Protein AF-A0A485AUR7-F1 (afdb_monomer)

Sequence (120 aa):
MGIKHVALTGEGWDVERTWAFWAGYKGPKGSRQVEWPELDDEQKAELDNRLTYIDWVRDTINAPAEELGPEQLAQRAVDLLCGVACDHVSYRITKGDDLREQNYMGLHTWAVARIARRFC

Organism: Kluyvera cryocrescens (NCBI:txid580)

Nearest PDB structures (foldseek):
  6oad-assembly1_F  TM=9.864E-01  e=6.894E-13  Escherichia coli str. K-12 substr. MG1655
  6cxd-assembly1_A  TM=9.701E-01  e=2.103E-12  Yersinia pestis CO92
  2hb6-assembly1_A  TM=5.900E-01  e=4.907E-01  Caenorhabditis elegans

Mean predicted aligned error: 7.67 Å

Solvent-accessible surface area (backbone atoms only — not comparable to full-atom values): 7493 Å² total; per-residue (Å²): 133,92,79,45,69,50,71,50,77,80,85,91,68,47,50,66,59,52,48,54,48,47,68,70,68,57,63,100,71,75,82,71,48,73,45,76,56,92,62,57,73,69,43,43,53,53,43,52,49,46,61,50,55,56,45,48,51,51,53,59,71,71,46,53,66,92,79,49,41,60,67,52,50,55,48,54,54,48,52,56,51,40,74,77,41,40,97,79,59,74,76,54,88,44,48,66,67,59,23,49,78,71,67,36,56,74,46,47,76,76,51,56,54,74,72,65,78,85,80,126

Secondary structure (DSSP, 8-state):
----EEE--SS---HHHHHHHHHHH--SSS--EEEPP---HHHHHHHHHHHHHHHHHHHHHTS-TTT--HHHHHHHHHHHHHHHHGGG-----B-THHHHHTT-HHHHTT--B-------

pLDDT: mean 84.16, std 14.82, range [34.31, 96.19]

InterPro domains:
  IPR047620 Peptidase M17, peptidase B-like, N-terminal domain [PF12404] (1-40)

Radius of gyration: 19.24 Å; Cα contacts (8 Å, |Δi|>4): 97; chains: 1; bounding box: 38×17×55 Å

Structure (mmCIF, N/CA/C/O backbone):
data_AF-A0A485AUR7-F1
#
_entry.id   AF-A0A485AUR7-F1
#
loop_
_atom_site.group_PDB
_atom_site.id
_atom_site.type_symbol
_atom_site.label_atom_id
_atom_site.label_alt_id
_atom_site.label_comp_id
_atom_site.label_asym_id
_atom_site.label_entity_id
_atom_site.label_seq_id
_atom_site.pdbx_PDB_ins_code
_atom_site.Cartn_x
_atom_site.Cartn_y
_atom_site.Cartn_z
_atom_site.occupancy
_atom_site.B_iso_or_equiv
_atom_site.auth_seq_id
_atom_site.auth_comp_id
_atom_site.auth_asym_id
_atom_site.auth_atom_id
_atom_site.pdbx_PDB_model_num
ATOM 1 N N . MET A 1 1 ? 10.238 1.865 23.197 1.00 60.88 1 MET A N 1
ATOM 2 C CA . MET A 1 1 ? 9.714 0.574 23.695 1.00 60.88 1 MET A CA 1
ATOM 3 C C . MET A 1 1 ? 9.506 -0.355 22.502 1.00 60.88 1 MET A C 1
ATOM 5 O O . MET A 1 1 ? 9.025 0.118 21.484 1.00 60.88 1 MET A O 1
ATOM 9 N N . GLY A 1 2 ? 9.931 -1.619 22.575 1.00 78.88 2 GLY A N 1
ATOM 10 C CA . GLY A 1 2 ? 9.935 -2.575 21.451 1.00 78.88 2 GLY A CA 1
ATOM 11 C C . GLY A 1 2 ? 8.636 -3.371 21.284 1.00 78.88 2 GLY A C 1
ATOM 12 O O . GLY A 1 2 ? 8.693 -4.583 21.100 1.00 78.88 2 GLY A O 1
ATOM 13 N N . ILE A 1 3 ? 7.480 -2.715 21.408 1.00 84.31 3 ILE A N 1
ATOM 14 C CA . ILE A 1 3 ? 6.164 -3.369 21.340 1.00 84.31 3 ILE A CA 1
ATOM 15 C C . ILE A 1 3 ? 5.874 -3.749 19.885 1.00 84.31 3 ILE A C 1
ATOM 17 O O . ILE A 1 3 ? 5.888 -2.876 19.017 1.00 84.31 3 ILE A O 1
ATOM 21 N N . LYS A 1 4 ? 5.619 -5.035 19.618 1.00 88.12 4 LYS A N 1
ATOM 22 C CA . LYS A 1 4 ? 5.385 -5.583 18.264 1.00 88.12 4 LYS A CA 1
ATOM 23 C C . LYS A 1 4 ? 3.927 -5.950 17.970 1.00 88.12 4 LYS A C 1
ATOM 25 O O . LYS A 1 4 ? 3.603 -6.185 16.813 1.00 88.12 4 LYS A O 1
ATOM 30 N N . HIS A 1 5 ? 3.087 -6.014 18.998 1.00 92.38 5 HIS A N 1
ATOM 31 C CA . HIS A 1 5 ? 1.673 -6.365 18.895 1.00 92.38 5 HIS A CA 1
ATOM 32 C C . HIS A 1 5 ? 0.867 -5.403 19.752 1.00 92.38 5 HIS A C 1
ATOM 34 O O . HIS A 1 5 ? 1.216 -5.189 20.916 1.00 92.38 5 HIS A O 1
ATOM 40 N N . VAL A 1 6 ? -0.184 -4.825 19.182 1.00 93.69 6 VAL A N 1
ATOM 41 C CA . VAL A 1 6 ? -1.097 -3.907 19.868 1.00 93.69 6 VAL A CA 1
ATOM 42 C C . VAL A 1 6 ? -2.531 -4.166 19.421 1.00 93.69 6 VAL A C 1
ATOM 44 O O . VAL A 1 6 ? -2.761 -4.559 18.283 1.00 93.69 6 VAL A O 1
ATOM 47 N N . ALA A 1 7 ? -3.488 -3.916 20.308 1.00 95.56 7 ALA A N 1
ATOM 48 C CA . ALA A 1 7 ? -4.907 -3.927 19.982 1.00 95.56 7 ALA A CA 1
ATOM 49 C C . ALA A 1 7 ? -5.486 -2.538 20.242 1.00 95.56 7 ALA A C 1
ATOM 51 O O . ALA A 1 7 ? -5.288 -1.975 21.323 1.00 95.56 7 ALA A O 1
ATOM 52 N N . LEU A 1 8 ? -6.161 -1.974 19.244 1.00 94.19 8 LEU A N 1
ATOM 53 C CA . LEU A 1 8 ? -6.846 -0.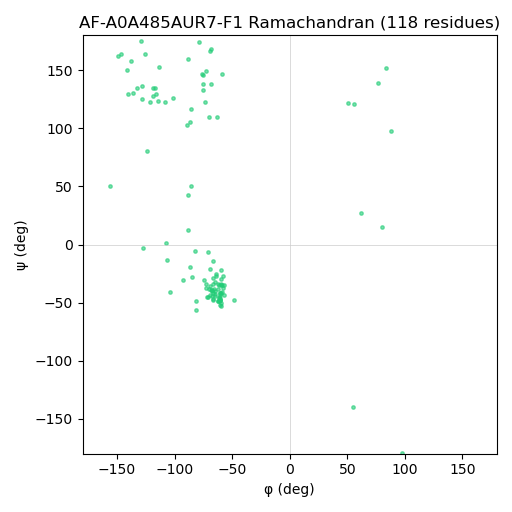694 19.359 1.00 94.19 8 LEU A CA 1
ATOM 54 C C . LEU A 1 8 ? -8.270 -0.969 19.836 1.00 94.19 8 LEU A C 1
ATOM 56 O O . LEU A 1 8 ? -9.110 -1.443 19.080 1.00 94.19 8 LEU A O 1
ATOM 60 N N . THR A 1 9 ? -8.523 -0.725 21.118 1.00 92.69 9 THR A N 1
ATOM 61 C CA . THR A 1 9 ? -9.813 -1.005 21.762 1.00 92.69 9 THR A CA 1
ATOM 62 C C . THR A 1 9 ? -10.366 0.247 22.441 1.00 92.69 9 THR A C 1
ATOM 64 O O . THR A 1 9 ? -9.648 1.231 22.646 1.00 92.69 9 THR A O 1
ATOM 67 N N . GLY A 1 10 ? -11.657 0.220 22.777 1.00 91.00 10 GLY A N 1
ATOM 68 C CA . GLY A 1 10 ? -12.376 1.349 23.371 1.00 91.00 10 GLY A CA 1
ATOM 69 C C . GLY A 1 10 ? -13.175 2.163 22.353 1.00 91.00 10 GLY A C 1
ATOM 70 O O . GLY A 1 10 ? -13.223 1.837 21.171 1.00 91.00 10 GLY A O 1
ATOM 71 N N . GLU A 1 11 ? -13.834 3.214 22.832 1.00 90.62 11 GLU A N 1
ATOM 72 C CA . GLU A 1 11 ? -1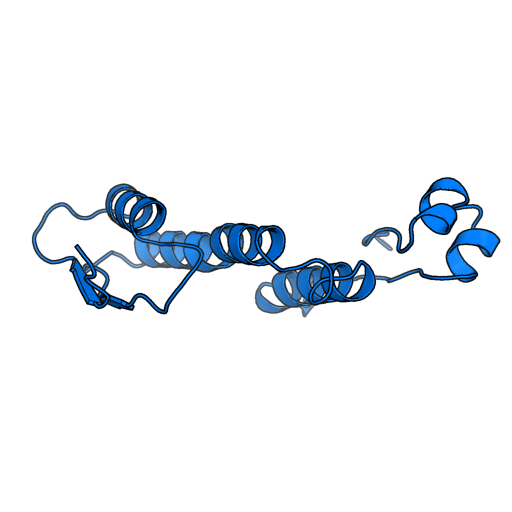4.705 4.063 22.016 1.00 90.62 11 GLU A CA 1
ATOM 73 C C . GLU A 1 11 ? -13.947 5.218 21.346 1.00 90.62 11 GLU A C 1
ATOM 75 O O . GLU A 1 11 ? -12.879 5.645 21.791 1.00 90.62 11 GLU A O 1
ATOM 80 N N . GLY A 1 12 ? -14.545 5.773 20.289 1.00 91.50 12 GLY A N 1
ATOM 81 C CA . GLY A 1 12 ? -14.035 6.964 19.609 1.00 91.50 12 GLY A CA 1
ATOM 82 C C . GLY A 1 12 ? -12.896 6.692 18.629 1.00 91.50 12 GLY A C 1
ATOM 83 O O . GLY A 1 12 ? -12.214 7.635 18.230 1.00 91.50 12 GLY A O 1
ATOM 84 N N . TRP A 1 13 ? -12.668 5.439 18.242 1.00 95.69 13 TRP A N 1
ATOM 85 C CA . TRP A 1 13 ? -11.847 5.139 17.077 1.00 95.69 13 TRP A CA 1
ATOM 86 C C . TRP A 1 13 ? -12.634 5.422 15.802 1.00 95.69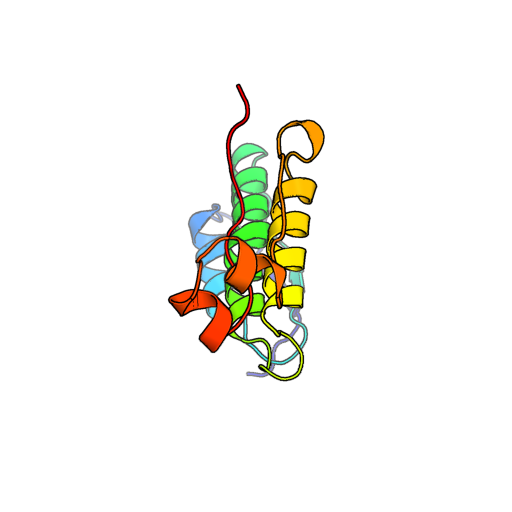 13 TRP A C 1
ATOM 88 O O . TRP A 1 13 ? -13.786 5.028 15.662 1.00 95.69 13 TRP A O 1
ATOM 98 N N . ASP A 1 14 ? -11.984 6.115 14.882 1.00 95.00 14 ASP A N 1
ATOM 99 C C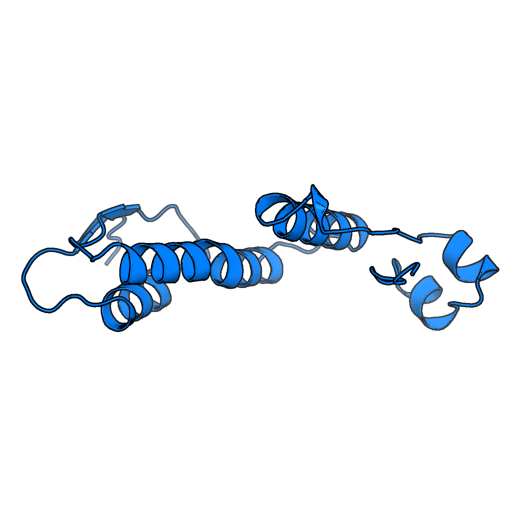A . ASP A 1 14 ? -12.436 6.331 13.517 1.00 95.00 14 ASP A CA 1
ATOM 100 C C . ASP A 1 14 ? -11.283 5.958 12.572 1.00 95.00 14 ASP A C 1
ATOM 102 O O . ASP A 1 14 ? -10.168 5.625 13.010 1.00 95.00 14 ASP A O 1
ATOM 106 N N . VAL A 1 15 ? -11.536 5.994 11.264 1.00 96.06 15 VAL A N 1
ATOM 107 C CA . VAL A 1 15 ? -10.510 5.678 10.260 1.00 96.06 15 VAL A CA 1
ATOM 108 C C . VAL A 1 15 ? -9.288 6.598 10.361 1.00 96.06 15 VAL A C 1
ATOM 110 O O . VAL A 1 15 ? -8.159 6.138 10.190 1.00 96.06 15 VAL A O 1
ATOM 113 N N . GLU A 1 16 ? -9.471 7.872 10.718 1.00 95.25 16 GLU A N 1
ATOM 114 C CA . GLU A 1 16 ? -8.377 8.844 10.797 1.00 95.25 16 GLU A CA 1
ATOM 115 C C . GLU A 1 16 ? -7.446 8.572 11.978 1.00 95.25 16 GLU A C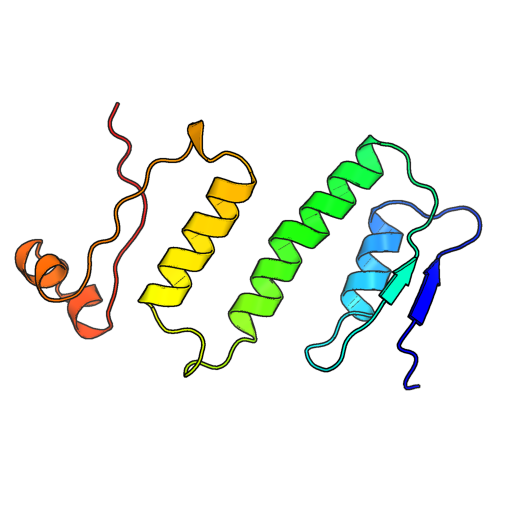 1
ATOM 117 O O . GLU A 1 16 ? -6.225 8.563 11.820 1.00 95.25 16 GLU A O 1
ATOM 122 N N . ARG A 1 17 ? -7.998 8.291 13.159 1.00 95.75 17 ARG A N 1
ATOM 123 C CA . ARG A 1 17 ? -7.228 7.952 14.364 1.00 95.75 17 ARG A CA 1
ATOM 124 C C . ARG A 1 17 ? -6.523 6.617 14.202 1.00 95.75 17 ARG A C 1
ATOM 126 O O . ARG A 1 17 ? -5.351 6.498 14.563 1.00 95.75 17 ARG A O 1
ATOM 133 N N . THR A 1 18 ? -7.215 5.638 13.624 1.00 96.19 18 THR A N 1
ATOM 134 C CA . THR A 1 18 ? -6.651 4.317 13.324 1.00 96.19 18 THR A CA 1
ATOM 135 C C . THR A 1 18 ? -5.472 4.443 12.360 1.00 96.19 18 THR A C 1
ATOM 137 O O . THR A 1 18 ? -4.380 3.934 12.627 1.00 96.19 18 THR A O 1
ATOM 140 N N . TRP A 1 19 ? -5.653 5.201 11.276 1.00 95.31 19 TRP A N 1
ATOM 141 C CA . TRP A 1 19 ? -4.605 5.456 10.297 1.00 95.31 19 TRP A CA 1
ATOM 142 C C . TRP A 1 19 ? -3.434 6.252 10.881 1.00 95.31 19 TRP A C 1
ATOM 144 O O . TRP A 1 19 ? -2.278 5.897 10.654 1.00 95.31 19 TRP A O 1
ATOM 154 N N . ALA A 1 20 ? -3.703 7.303 11.658 1.00 94.88 20 ALA A N 1
ATOM 155 C CA . ALA A 1 20 ? -2.667 8.106 12.301 1.00 94.88 20 ALA A CA 1
ATOM 156 C C . ALA A 1 20 ? -1.812 7.260 13.255 1.00 94.88 20 ALA A C 1
ATOM 158 O O . ALA A 1 20 ? -0.582 7.376 13.249 1.00 94.88 20 ALA A O 1
ATOM 159 N N . PHE A 1 21 ? -2.447 6.365 14.023 1.00 95.12 21 PHE A N 1
ATOM 160 C CA . PHE A 1 21 ? -1.736 5.404 14.857 1.00 95.12 21 PHE A CA 1
ATOM 161 C C . PHE A 1 21 ? -0.839 4.503 14.006 1.00 95.12 21 PHE A C 1
ATOM 163 O O . PHE A 1 21 ? 0.362 4.431 14.263 1.00 95.12 21 PHE A O 1
ATOM 170 N N . TRP A 1 22 ? -1.381 3.863 12.964 1.00 94.50 22 TRP A N 1
ATOM 171 C CA . TRP A 1 22 ? -0.601 2.981 12.093 1.00 94.50 22 TRP A CA 1
ATOM 172 C C . TRP A 1 22 ? 0.552 3.706 11.395 1.00 94.50 22 TRP A C 1
ATOM 174 O O . TRP A 1 22 ? 1.664 3.190 11.351 1.00 94.50 22 TRP A O 1
ATOM 184 N N . ALA A 1 23 ? 0.340 4.927 10.909 1.00 90.75 23 ALA A N 1
ATOM 185 C CA . ALA A 1 23 ? 1.368 5.709 10.232 1.00 90.75 23 ALA A CA 1
ATOM 186 C C . ALA A 1 23 ? 2.576 6.020 11.135 1.00 90.75 23 ALA A C 1
ATOM 188 O O . ALA A 1 23 ? 3.703 6.041 10.643 1.00 90.75 23 ALA A O 1
ATOM 189 N N . GLY A 1 24 ? 2.358 6.237 12.437 1.00 91.06 24 GLY A N 1
ATOM 190 C CA . GLY A 1 24 ? 3.435 6.400 13.422 1.00 91.06 24 GLY A CA 1
ATOM 191 C C . GLY A 1 24 ? 3.965 5.074 13.979 1.00 91.06 24 GLY A C 1
ATOM 192 O O . GLY A 1 24 ? 5.131 4.980 14.369 1.00 91.06 24 GLY A O 1
ATOM 193 N N . TYR A 1 25 ? 3.118 4.044 14.014 1.00 91.06 25 TYR A N 1
ATOM 194 C CA . TYR A 1 25 ? 3.448 2.727 14.539 1.00 91.06 25 TYR A CA 1
ATOM 195 C C . TYR A 1 25 ? 4.090 1.805 13.508 1.00 91.06 25 TYR A C 1
ATOM 197 O O . TYR A 1 25 ? 4.756 0.872 13.928 1.00 91.06 25 TYR A O 1
ATOM 205 N N . LYS A 1 26 ? 3.979 2.023 12.195 1.00 86.19 26 LYS A N 1
ATOM 206 C CA . LYS A 1 26 ? 4.727 1.274 11.173 1.00 86.19 26 LYS A CA 1
ATOM 207 C C . LYS A 1 26 ? 6.174 1.762 11.145 1.00 86.19 26 LYS A C 1
ATOM 209 O O . LYS A 1 26 ? 6.480 2.921 11.404 1.00 86.19 26 LYS A O 1
ATOM 214 N N . GLY A 1 27 ? 7.109 0.865 10.868 1.00 83.19 27 GLY A N 1
ATOM 215 C CA . GLY A 1 27 ? 8.504 1.242 10.683 1.00 83.19 27 GLY A CA 1
ATOM 216 C C . GLY A 1 27 ? 9.188 0.304 9.705 1.00 83.19 27 GLY A C 1
ATOM 217 O O . GLY A 1 27 ? 8.699 -0.799 9.487 1.00 83.19 27 GLY A O 1
ATOM 218 N N . PRO A 1 28 ? 10.334 0.713 9.146 1.00 77.75 28 PRO A N 1
ATOM 219 C CA . PRO A 1 28 ? 10.979 0.003 8.041 1.00 77.75 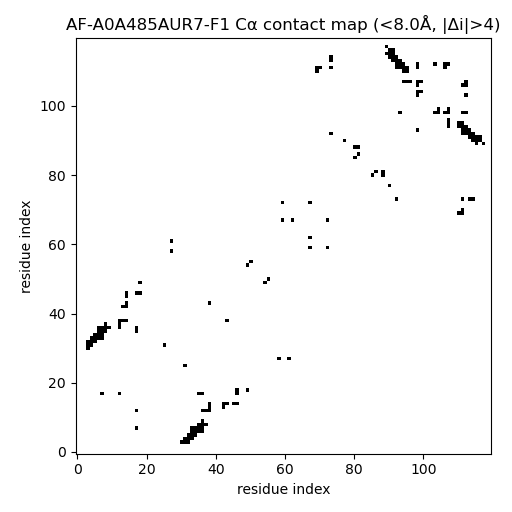28 PRO A CA 1
ATOM 220 C C . PRO A 1 28 ? 11.607 -1.338 8.452 1.00 77.75 28 PRO A C 1
ATOM 222 O O . PRO A 1 28 ? 12.120 -2.063 7.610 1.00 77.75 28 PRO A O 1
ATOM 225 N N . LYS A 1 29 ? 11.633 -1.661 9.753 1.00 76.56 29 LYS A N 1
ATOM 226 C CA . LYS A 1 29 ? 12.251 -2.877 10.290 1.00 76.56 29 LYS A CA 1
ATOM 227 C C . LYS A 1 29 ? 11.320 -3.578 11.274 1.00 76.56 29 LYS A C 1
ATOM 229 O O . LYS A 1 29 ? 10.805 -2.950 12.208 1.00 76.56 29 LYS A O 1
ATOM 234 N N . GLY A 1 30 ? 11.236 -4.897 11.111 1.00 78.19 30 GLY A N 1
ATOM 235 C CA . GLY A 1 30 ? 10.480 -5.811 11.964 1.00 78.19 30 GLY A CA 1
ATOM 236 C C . GLY A 1 30 ? 8.997 -5.892 11.603 1.00 78.19 30 GLY A C 1
ATOM 237 O O . GLY A 1 30 ? 8.415 -4.932 11.111 1.00 78.19 30 GLY A O 1
ATOM 238 N N . SER A 1 31 ? 8.386 -7.043 11.882 1.00 80.75 31 SER A N 1
ATOM 239 C CA . SER A 1 31 ? 6.939 -7.214 11.785 1.00 80.75 31 SER A CA 1
ATOM 240 C C . SER A 1 31 ? 6.242 -6.544 12.969 1.00 80.75 31 SER A C 1
ATOM 242 O O . SER A 1 31 ? 6.704 -6.623 14.114 1.00 80.75 31 SER A O 1
ATOM 244 N N . ARG A 1 32 ? 5.137 -5.860 12.672 1.00 87.50 32 ARG A N 1
ATOM 245 C CA . ARG A 1 32 ? 4.250 -5.224 13.647 1.00 87.50 32 ARG A CA 1
ATOM 246 C C . ARG A 1 32 ? 2.833 -5.690 13.356 1.00 87.50 32 ARG A C 1
ATOM 248 O O . ARG A 1 32 ? 2.455 -5.767 12.191 1.00 87.50 32 ARG A O 1
ATOM 255 N N . GLN A 1 33 ? 2.095 -6.033 14.399 1.00 90.00 33 GLN A N 1
ATOM 256 C CA . GLN A 1 33 ? 0.721 -6.512 14.313 1.00 90.00 33 GLN A CA 1
ATOM 257 C C . GLN A 1 33 ? -0.191 -5.549 15.064 1.00 90.00 33 GLN A C 1
ATOM 259 O O . GLN A 1 33 ? 0.143 -5.100 16.164 1.00 90.00 33 GLN A O 1
ATOM 264 N N . VAL A 1 34 ? -1.316 -5.214 14.437 1.00 93.50 34 VAL A N 1
ATOM 265 C CA . VAL A 1 34 ? -2.354 -4.359 15.007 1.00 93.50 34 VAL A CA 1
ATOM 266 C C . VAL A 1 34 ? -3.684 -5.082 14.876 1.00 93.50 34 VAL A C 1
ATOM 268 O O . VAL A 1 34 ? -4.059 -5.481 13.777 1.00 93.50 34 VAL A O 1
ATOM 271 N N . GLU A 1 35 ? -4.388 -5.247 15.988 1.00 95.38 35 GLU A N 1
ATOM 272 C CA . GLU A 1 35 ? -5.809 -5.587 15.978 1.00 95.38 35 GLU A CA 1
ATOM 273 C C . GLU A 1 35 ? -6.600 -4.281 15.863 1.00 95.38 35 GLU A C 1
ATOM 275 O O . GLU A 1 35 ? -6.479 -3.393 16.716 1.00 95.38 35 GLU A O 1
ATOM 280 N N . TRP A 1 36 ? -7.340 -4.141 14.762 1.00 95.00 36 TRP A N 1
ATOM 281 C CA . TRP A 1 36 ? -8.093 -2.931 14.440 1.00 95.00 36 TRP A CA 1
ATOM 282 C C . TRP A 1 36 ? -9.327 -2.778 15.337 1.00 95.00 36 TRP A C 1
ATOM 284 O O . TRP A 1 36 ? -9.907 -3.787 15.749 1.00 95.00 36 TRP A O 1
ATOM 294 N N . PRO A 1 37 ? -9.749 -1.534 15.623 1.00 95.19 37 PRO A N 1
ATOM 295 C CA . PRO A 1 37 ? -10.974 -1.301 16.368 1.00 95.19 37 PRO A CA 1
ATOM 296 C C . PRO A 1 37 ? -12.191 -1.691 15.523 1.00 95.19 37 PRO A C 1
ATOM 298 O O . PRO A 1 37 ? -12.105 -1.878 14.306 1.00 95.19 37 PRO A O 1
ATOM 301 N N . GLU A 1 38 ? -13.349 -1.794 16.165 1.00 93.81 38 GLU A N 1
ATOM 302 C CA . GLU A 1 38 ? -14.602 -1.995 15.447 1.00 93.81 38 GLU A CA 1
ATOM 303 C C . GLU A 1 38 ? -14.963 -0.716 14.679 1.00 93.81 38 GLU A C 1
ATOM 305 O O . GLU A 1 38 ? -15.271 0.318 15.265 1.00 93.81 38 GLU A O 1
ATOM 310 N N . LEU A 1 39 ? -14.862 -0.795 13.354 1.00 93.56 39 LEU A N 1
ATOM 311 C CA . LEU A 1 39 ? -15.189 0.270 12.407 1.00 93.56 39 LEU A CA 1
ATOM 312 C C . LEU A 1 39 ? -16.410 -0.144 11.574 1.00 93.56 39 LEU A C 1
ATOM 314 O O . LEU A 1 39 ? -16.643 -1.343 11.369 1.00 93.56 39 LEU A O 1
ATOM 318 N N . ASP A 1 40 ? -17.179 0.823 11.080 1.00 94.88 40 ASP A N 1
ATOM 319 C CA . ASP A 1 40 ? -18.223 0.539 10.090 1.00 94.88 40 ASP A CA 1
ATOM 320 C C . ASP A 1 40 ? -17.618 0.111 8.737 1.00 94.88 40 ASP A C 1
ATOM 322 O O . ASP A 1 40 ? -16.405 0.192 8.521 1.00 94.88 40 ASP A O 1
ATOM 326 N N . ASP A 1 41 ? -18.450 -0.396 7.828 1.00 94.75 41 ASP A N 1
ATOM 327 C CA . ASP A 1 41 ? -17.974 -0.969 6.564 1.00 94.75 41 ASP A CA 1
ATOM 328 C C . ASP A 1 41 ? -17.302 0.068 5.648 1.00 94.75 41 ASP A C 1
ATOM 330 O O . ASP A 1 41 ? -16.348 -0.264 4.943 1.00 94.75 41 ASP A O 1
ATOM 334 N N . GLU A 1 42 ? -17.747 1.328 5.677 1.00 95.56 42 GLU A N 1
ATOM 335 C CA . GLU A 1 42 ? -17.168 2.406 4.867 1.00 95.56 42 GLU A CA 1
ATOM 336 C C . GLU A 1 42 ? -15.782 2.794 5.397 1.00 95.56 42 GLU A C 1
ATOM 338 O O . GLU A 1 42 ? -14.812 2.885 4.641 1.00 95.56 42 GLU A O 1
ATOM 343 N N . GLN A 1 43 ? -15.657 2.936 6.716 1.00 95.31 43 GLN A N 1
ATOM 344 C CA . GLN A 1 43 ? -14.397 3.213 7.395 1.00 95.31 43 GLN A CA 1
ATOM 345 C C . GLN A 1 43 ? -13.399 2.061 7.268 1.00 95.31 43 GLN A C 1
ATOM 347 O O . GLN A 1 43 ? -12.205 2.313 7.093 1.00 95.31 43 GLN A O 1
ATOM 352 N N . LYS A 1 44 ? -13.865 0.807 7.334 1.00 95.00 44 LYS A N 1
ATOM 353 C CA . LYS A 1 44 ? -13.029 -0.377 7.080 1.00 95.00 44 LYS A CA 1
ATOM 354 C C . LYS A 1 44 ? -12.500 -0.379 5.654 1.00 95.00 44 LYS A C 1
ATOM 356 O O . LYS A 1 44 ? -11.296 -0.516 5.469 1.00 95.00 44 LYS A O 1
ATOM 361 N N . ALA A 1 45 ? -13.368 -0.162 4.666 1.00 94.75 45 ALA A N 1
ATOM 362 C CA . ALA A 1 45 ? -12.958 -0.119 3.267 1.00 94.75 45 ALA A CA 1
ATOM 363 C C . ALA A 1 45 ? -11.927 0.993 3.008 1.00 94.75 45 ALA A C 1
ATOM 365 O O . ALA A 1 45 ? -10.929 0.774 2.322 1.00 94.75 45 ALA A O 1
ATOM 366 N N . GLU A 1 46 ? -12.123 2.177 3.593 1.00 95.44 46 GLU A N 1
ATOM 367 C CA . GLU A 1 46 ? -11.155 3.272 3.501 1.00 95.44 46 GLU A CA 1
ATOM 368 C C . GLU A 1 46 ? -9.824 2.929 4.192 1.00 95.44 46 GLU A C 1
ATOM 370 O O . GLU A 1 46 ? -8.753 3.189 3.636 1.00 95.44 46 GLU A O 1
ATOM 375 N N . LEU A 1 47 ? -9.860 2.306 5.375 1.00 95.50 47 LEU A N 1
ATOM 376 C CA . LEU A 1 47 ? -8.651 1.852 6.061 1.00 95.50 47 LEU A CA 1
ATOM 377 C C . LEU A 1 47 ? -7.883 0.826 5.216 1.00 95.50 47 LEU A C 1
ATOM 379 O O . LEU A 1 47 ? -6.678 0.984 5.023 1.00 95.50 47 LEU A O 1
ATOM 383 N N . ASP A 1 48 ? -8.571 -0.176 4.674 1.00 94.12 48 ASP A N 1
ATOM 384 C CA . ASP A 1 48 ? -7.977 -1.225 3.841 1.00 94.12 48 ASP A CA 1
ATOM 385 C C . ASP A 1 48 ? -7.365 -0.650 2.557 1.00 94.12 48 ASP A C 1
ATOM 387 O O . ASP A 1 48 ? -6.259 -1.033 2.161 1.00 94.12 48 ASP A O 1
ATOM 391 N N . ASN A 1 49 ? -8.015 0.345 1.946 1.00 93.88 49 ASN A N 1
ATOM 392 C CA . ASN A 1 49 ? -7.455 1.082 0.814 1.00 93.88 49 ASN A CA 1
ATOM 393 C C . ASN A 1 49 ? -6.151 1.796 1.201 1.00 93.88 49 ASN A C 1
ATOM 395 O O . ASN A 1 49 ? -5.140 1.665 0.505 1.00 93.88 49 ASN A O 1
ATOM 399 N N . ARG A 1 50 ? -6.120 2.516 2.330 1.00 94.75 50 ARG A N 1
ATOM 400 C CA . ARG A 1 50 ? -4.901 3.195 2.812 1.00 94.75 50 ARG A CA 1
ATOM 401 C C . ARG A 1 50 ? -3.775 2.202 3.104 1.00 94.75 50 ARG A C 1
ATOM 403 O O . ARG A 1 50 ? -2.639 2.434 2.683 1.00 94.75 50 ARG A O 1
ATOM 410 N N . LEU A 1 51 ? -4.095 1.095 3.775 1.00 92.62 51 LEU A N 1
ATOM 411 C CA . LEU A 1 51 ? -3.174 -0.011 4.054 1.00 92.62 51 LEU A CA 1
ATOM 412 C C . LEU A 1 51 ? -2.697 -0.721 2.785 1.00 92.62 51 LEU A C 1
ATOM 414 O O . LEU A 1 51 ? -1.620 -1.301 2.784 1.00 92.62 51 LEU A O 1
ATOM 418 N N . THR A 1 52 ? -3.454 -0.674 1.696 1.00 91.69 52 THR A N 1
ATOM 419 C CA . THR A 1 52 ? -3.024 -1.251 0.421 1.00 91.69 52 THR A CA 1
ATOM 420 C C . THR A 1 52 ? -2.089 -0.291 -0.309 1.00 91.69 52 THR A C 1
ATOM 422 O O . THR A 1 52 ? -0.946 -0.630 -0.610 1.00 91.69 52 THR A O 1
ATOM 425 N N . TYR A 1 53 ? -2.533 0.939 -0.571 1.00 92.62 53 TYR A N 1
ATOM 426 C CA . TYR A 1 53 ? -1.810 1.847 -1.464 1.00 92.62 53 TYR A CA 1
ATOM 427 C C . TYR A 1 53 ? -0.654 2.572 -0.783 1.00 92.62 53 TYR A C 1
ATOM 429 O O . TYR A 1 53 ? 0.456 2.622 -1.314 1.00 92.62 53 TYR A O 1
ATOM 437 N N . ILE A 1 54 ? -0.893 3.166 0.386 1.00 91.38 54 ILE A N 1
ATOM 438 C CA . ILE A 1 54 ? 0.104 4.036 1.022 1.00 91.38 54 ILE A CA 1
ATOM 439 C C . ILE A 1 54 ? 1.250 3.196 1.579 1.00 91.38 54 ILE A C 1
ATOM 441 O O . ILE A 1 54 ? 2.419 3.579 1.499 1.00 91.38 54 ILE A O 1
ATOM 445 N N . ASP A 1 55 ? 0.925 2.028 2.109 1.00 89.94 55 ASP A N 1
ATOM 446 C CA . ASP A 1 55 ? 1.925 1.086 2.579 1.00 89.94 55 ASP A CA 1
ATOM 447 C C . ASP A 1 55 ? 2.706 0.459 1.426 1.00 89.94 55 ASP A C 1
ATOM 449 O O . ASP A 1 55 ? 3.927 0.387 1.541 1.00 89.94 55 ASP A O 1
ATOM 453 N N . TRP A 1 56 ? 2.072 0.144 0.288 1.00 93.31 56 TRP A N 1
ATOM 454 C CA . TRP A 1 56 ? 2.802 -0.240 -0.924 1.00 93.31 56 TRP A CA 1
ATOM 455 C C . TRP A 1 56 ? 3.794 0.846 -1.357 1.00 93.31 56 TRP A C 1
ATOM 457 O O . TRP A 1 56 ? 4.943 0.530 -1.665 1.00 93.31 56 TRP A O 1
ATOM 467 N N . VAL A 1 57 ? 3.404 2.128 -1.328 1.00 92.62 57 VAL A N 1
ATOM 468 C CA . VAL A 1 57 ? 4.309 3.245 -1.661 1.00 92.62 57 VAL A CA 1
ATOM 469 C C . VAL A 1 57 ? 5.497 3.286 -0.700 1.00 92.62 57 VAL A C 1
ATOM 471 O O . VAL A 1 57 ? 6.644 3.364 -1.140 1.00 92.62 57 VAL A O 1
ATOM 474 N N . ARG A 1 58 ? 5.243 3.206 0.611 1.00 90.81 58 ARG A N 1
ATOM 475 C CA . ARG A 1 58 ? 6.300 3.212 1.634 1.00 90.81 58 ARG A CA 1
ATOM 476 C C . ARG A 1 58 ? 7.254 2.036 1.469 1.00 90.81 58 ARG A C 1
ATOM 478 O O . ARG A 1 58 ? 8.464 2.229 1.538 1.00 90.81 58 ARG A O 1
ATOM 485 N N . ASP A 1 59 ? 6.722 0.841 1.257 1.00 90.12 59 ASP A N 1
ATOM 486 C CA . ASP A 1 59 ? 7.518 -0.383 1.178 1.00 90.12 59 ASP A CA 1
ATOM 487 C C . ASP A 1 59 ? 8.312 -0.431 -0.137 1.00 90.12 59 ASP A C 1
ATOM 489 O O . ASP A 1 59 ? 9.464 -0.856 -0.148 1.00 90.12 59 ASP A O 1
ATOM 493 N N . THR A 1 60 ? 7.751 0.105 -1.224 1.00 91.31 60 THR A N 1
ATOM 494 C CA . THR A 1 60 ? 8.434 0.249 -2.518 1.00 91.31 60 THR A CA 1
ATOM 495 C C . THR A 1 60 ? 9.579 1.262 -2.444 1.00 91.31 60 THR A C 1
ATOM 497 O O . THR A 1 60 ? 10.668 0.974 -2.924 1.00 91.31 60 THR A O 1
ATOM 500 N N . ILE A 1 61 ? 9.382 2.423 -1.809 1.00 88.88 61 ILE A N 1
ATOM 501 C CA . ILE A 1 61 ? 10.434 3.450 -1.672 1.00 88.88 61 ILE A CA 1
ATOM 502 C C . ILE A 1 61 ? 11.560 2.997 -0.735 1.00 88.88 61 ILE A C 1
ATOM 504 O O . ILE A 1 61 ? 12.720 3.332 -0.959 1.00 88.88 61 ILE A O 1
ATOM 508 N N . ASN A 1 62 ? 11.228 2.251 0.321 1.00 88.69 62 ASN A N 1
ATOM 509 C CA . ASN A 1 62 ? 12.214 1.766 1.287 1.00 88.69 62 ASN A CA 1
ATOM 510 C C . ASN A 1 62 ? 12.945 0.492 0.828 1.00 88.69 62 ASN A C 1
ATOM 512 O O . ASN A 1 62 ? 13.856 0.046 1.529 1.00 88.69 62 ASN A O 1
ATOM 516 N N . ALA A 1 63 ? 12.555 -0.107 -0.303 1.00 88.75 63 ALA A N 1
ATOM 517 C CA . ALA A 1 63 ? 13.212 -1.292 -0.840 1.00 88.75 63 ALA A CA 1
ATOM 518 C C . ALA A 1 63 ? 14.637 -0.958 -1.336 1.00 88.75 63 ALA A C 1
ATOM 520 O O . ALA A 1 63 ? 14.832 0.076 -1.982 1.00 88.75 63 ALA A O 1
ATOM 521 N N . PRO A 1 64 ? 15.640 -1.817 -1.073 1.00 87.38 64 PRO A N 1
ATOM 522 C CA . PRO A 1 64 ? 16.986 -1.653 -1.619 1.00 87.38 64 PRO A CA 1
ATOM 523 C C . PRO A 1 64 ? 16.985 -1.649 -3.152 1.00 87.38 64 PRO A C 1
ATOM 525 O O . PRO A 1 64 ? 16.216 -2.378 -3.781 1.00 87.38 64 PRO A O 1
ATOM 528 N N . ALA A 1 65 ? 17.888 -0.882 -3.766 1.00 83.62 65 ALA A N 1
ATOM 529 C CA . ALA A 1 65 ? 18.004 -0.812 -5.226 1.00 83.62 65 ALA A CA 1
ATOM 530 C C . ALA A 1 65 ? 18.418 -2.159 -5.848 1.00 83.62 65 ALA A C 1
ATOM 532 O O . ALA A 1 65 ? 18.059 -2.453 -6.986 1.00 83.62 65 ALA A O 1
ATOM 533 N N . GLU A 1 66 ? 19.136 -2.994 -5.093 1.00 85.06 66 GLU A N 1
ATOM 534 C CA . GLU A 1 66 ? 19.490 -4.359 -5.484 1.00 85.06 66 GLU A CA 1
ATOM 535 C C . GLU A 1 66 ? 18.262 -5.281 -5.572 1.00 85.06 66 GLU A C 1
ATOM 537 O O . GLU A 1 66 ? 18.255 -6.224 -6.361 1.00 85.06 66 GLU A O 1
ATOM 542 N N . GLU A 1 67 ? 17.220 -5.010 -4.780 1.00 83.19 67 GLU A N 1
ATOM 543 C CA . GLU A 1 67 ? 15.969 -5.778 -4.763 1.00 83.19 67 GLU A CA 1
ATOM 544 C C . GLU A 1 67 ? 14.914 -5.193 -5.713 1.00 83.19 67 GLU A C 1
ATOM 546 O O . GLU A 1 67 ? 14.081 -5.927 -6.253 1.00 83.19 67 GLU A O 1
ATOM 551 N N . LEU A 1 68 ? 14.938 -3.873 -5.919 1.00 87.75 68 LEU A N 1
ATOM 552 C CA . LEU A 1 68 ? 13.950 -3.139 -6.700 1.00 87.75 68 LEU A CA 1
ATOM 553 C C . LEU A 1 68 ? 14.603 -2.336 -7.832 1.00 87.75 68 LEU A C 1
ATOM 555 O O . LEU A 1 68 ? 14.780 -1.120 -7.755 1.00 87.75 68 LEU A O 1
ATOM 559 N N . GLY A 1 69 ? 14.909 -3.037 -8.922 1.00 86.19 69 GLY A N 1
ATOM 560 C CA . GLY A 1 69 ? 15.309 -2.423 -10.184 1.00 86.19 69 GLY A CA 1
ATOM 561 C C . GLY A 1 69 ? 14.124 -1.876 -11.001 1.00 86.19 69 GLY A C 1
ATOM 562 O O . GLY A 1 69 ? 12.957 -2.096 -10.657 1.00 86.19 69 GLY A O 1
ATOM 563 N N . PRO A 1 70 ? 14.394 -1.192 -12.130 1.00 84.12 70 PRO A N 1
ATOM 564 C CA . PRO A 1 70 ? 13.360 -0.572 -12.968 1.00 84.12 70 PRO A CA 1
ATOM 565 C C . PRO A 1 70 ? 12.301 -1.550 -13.498 1.00 84.12 70 PRO A C 1
ATOM 567 O O . PRO A 1 70 ? 11.118 -1.216 -13.558 1.00 84.12 70 PRO A O 1
ATOM 570 N N . GLU A 1 71 ? 12.704 -2.771 -13.864 1.00 84.88 71 GLU A N 1
ATOM 571 C CA . GLU A 1 71 ? 11.771 -3.806 -14.327 1.00 84.88 71 GLU A CA 1
ATOM 572 C C . GLU A 1 71 ? 10.878 -4.313 -13.191 1.00 84.88 71 GLU A C 1
ATOM 574 O O . GLU A 1 71 ? 9.667 -4.439 -13.368 1.00 84.88 71 GLU A O 1
ATOM 579 N N . GLN A 1 72 ? 11.455 -4.551 -12.010 1.00 88.44 72 GLN A N 1
ATOM 580 C CA . GLN A 1 72 ? 10.711 -4.993 -10.831 1.00 88.44 72 GLN A CA 1
ATOM 581 C C . GLN A 1 72 ? 9.724 -3.918 -10.370 1.00 88.44 72 GLN A C 1
ATOM 583 O O . GLN A 1 72 ? 8.591 -4.243 -10.023 1.00 88.44 72 GLN A O 1
ATOM 588 N N . LEU A 1 73 ? 10.119 -2.643 -10.411 1.00 89.62 73 LEU A N 1
ATOM 589 C CA . LEU A 1 73 ? 9.228 -1.526 -10.106 1.00 89.62 73 LEU A CA 1
ATOM 590 C C . LEU A 1 73 ? 8.048 -1.464 -11.085 1.00 89.62 73 LEU A C 1
ATOM 592 O O . LEU A 1 73 ? 6.903 -1.330 -10.653 1.00 89.62 73 LEU A O 1
ATOM 596 N N . ALA A 1 74 ? 8.310 -1.595 -12.390 1.00 89.25 74 ALA A N 1
ATOM 597 C CA . ALA A 1 74 ? 7.257 -1.611 -13.401 1.00 89.25 74 ALA A CA 1
ATOM 598 C C . ALA A 1 74 ? 6.278 -2.774 -13.181 1.00 89.25 74 ALA A C 1
ATOM 600 O O . ALA A 1 74 ? 5.067 -2.566 -13.242 1.00 89.25 74 ALA A O 1
ATOM 601 N N . GLN A 1 75 ? 6.790 -3.968 -12.869 1.00 89.88 75 GLN A N 1
ATOM 602 C CA . GLN A 1 75 ? 5.952 -5.133 -12.596 1.00 89.88 75 GLN A CA 1
ATOM 603 C C . GLN A 1 75 ? 5.125 -4.958 -11.316 1.00 89.88 75 GLN A C 1
ATOM 605 O O . GLN A 1 75 ? 3.913 -5.127 -11.356 1.00 89.88 75 GLN A O 1
ATOM 610 N N . ARG A 1 76 ? 5.733 -4.519 -10.205 1.00 91.69 76 ARG A N 1
ATOM 611 C CA . ARG A 1 76 ? 5.006 -4.283 -8.943 1.00 91.69 76 ARG A CA 1
ATOM 612 C C . ARG A 1 76 ? 3.892 -3.247 -9.084 1.00 91.69 76 ARG A C 1
ATOM 614 O O . ARG A 1 76 ? 2.873 -3.358 -8.410 1.00 91.69 76 ARG A O 1
ATOM 621 N N . ALA A 1 77 ? 4.082 -2.239 -9.936 1.00 90.94 77 ALA A N 1
ATOM 622 C CA . ALA A 1 77 ? 3.046 -1.253 -10.227 1.00 90.94 77 ALA A CA 1
ATOM 623 C C . ALA A 1 77 ? 1.866 -1.870 -10.996 1.00 90.94 77 ALA A C 1
ATOM 625 O O . ALA A 1 77 ? 0.716 -1.546 -10.707 1.00 90.94 77 ALA A O 1
ATOM 626 N N . VAL A 1 78 ? 2.137 -2.771 -11.948 1.00 90.62 78 VAL A N 1
ATOM 627 C CA . VAL A 1 78 ? 1.089 -3.551 -12.624 1.00 90.62 78 VAL A CA 1
ATOM 628 C C . VAL A 1 78 ? 0.355 -4.430 -11.620 1.00 90.62 78 VAL A C 1
ATOM 630 O O . VAL A 1 78 ? -0.868 -4.381 -11.576 1.00 90.62 78 VAL A O 1
ATOM 633 N N . ASP A 1 79 ? 1.082 -5.173 -10.786 1.00 91.25 79 ASP A N 1
ATOM 634 C CA . ASP A 1 79 ? 0.492 -6.099 -9.816 1.00 91.25 79 ASP A CA 1
ATOM 635 C C . ASP A 1 79 ? -0.449 -5.371 -8.841 1.00 91.25 79 ASP A C 1
ATOM 637 O O . ASP A 1 79 ? -1.549 -5.853 -8.572 1.00 91.25 79 ASP A O 1
ATOM 641 N N . LEU A 1 80 ? -0.066 -4.173 -8.375 1.00 92.06 80 LEU A N 1
ATOM 642 C CA . LEU A 1 80 ? -0.920 -3.323 -7.540 1.00 92.06 80 LEU A CA 1
ATOM 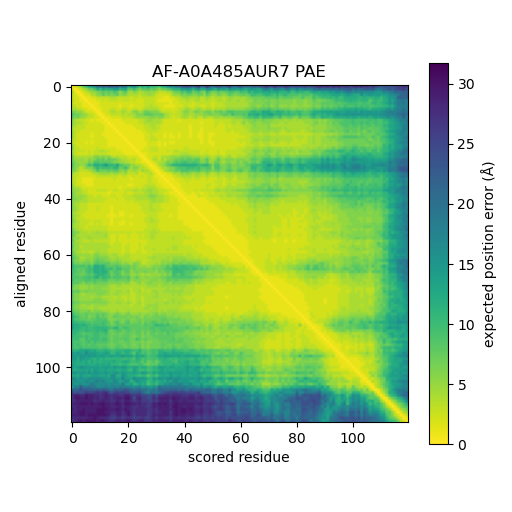643 C C . LEU A 1 80 ? -2.228 -2.953 -8.254 1.00 92.06 80 LEU A C 1
ATOM 645 O O . LEU A 1 80 ? -3.307 -3.097 -7.687 1.00 92.06 80 LEU A O 1
ATOM 649 N N . LEU A 1 81 ? -2.138 -2.469 -9.496 1.00 90.00 81 LEU A N 1
ATOM 650 C CA . LEU A 1 81 ? -3.308 -2.038 -10.266 1.00 90.00 81 LEU A CA 1
ATOM 651 C C . LEU A 1 81 ? -4.217 -3.222 -10.624 1.00 90.00 81 LEU A C 1
ATOM 653 O O . LEU A 1 81 ? -5.441 -3.119 -10.537 1.00 90.00 81 LEU A O 1
ATOM 657 N N . CYS A 1 82 ? -3.625 -4.359 -10.987 1.00 89.06 82 CYS A N 1
ATOM 658 C CA . CYS A 1 82 ? -4.349 -5.588 -11.280 1.00 89.06 82 CYS A CA 1
ATOM 659 C C . CYS A 1 82 ? -5.026 -6.173 -10.035 1.00 89.06 82 CYS A C 1
ATOM 661 O O . CYS A 1 82 ? -6.132 -6.694 -10.155 1.00 89.06 82 CYS A O 1
ATOM 663 N N . GLY A 1 83 ? -4.428 -6.029 -8.848 1.00 88.25 83 GLY A N 1
ATOM 664 C CA . GLY A 1 83 ? -5.040 -6.441 -7.581 1.00 88.25 83 GLY A CA 1
ATOM 665 C C . GLY A 1 83 ? -6.369 -5.741 -7.275 1.00 88.25 83 GLY A C 1
ATOM 666 O O . GLY A 1 83 ? -7.181 -6.279 -6.530 1.00 88.25 83 GLY A O 1
ATOM 667 N N . VAL A 1 84 ? -6.611 -4.575 -7.881 1.00 87.06 84 VAL A N 1
ATOM 668 C CA . VAL A 1 84 ? -7.824 -3.770 -7.678 1.00 87.06 84 VAL A CA 1
ATOM 669 C C . VAL A 1 84 ? -8.786 -3.887 -8.857 1.00 87.06 84 VAL A C 1
ATOM 671 O O . VAL A 1 84 ? -9.997 -3.940 -8.662 1.00 87.06 84 VAL A O 1
ATOM 674 N N . ALA A 1 85 ? -8.268 -3.890 -10.088 1.00 87.06 85 ALA A N 1
ATOM 675 C CA . ALA A 1 85 ? -9.101 -3.785 -11.283 1.00 87.06 85 ALA A CA 1
ATOM 676 C C . ALA A 1 85 ? -8.436 -4.380 -12.540 1.00 87.06 85 ALA A C 1
ATOM 678 O O . ALA A 1 85 ? -8.385 -3.719 -13.577 1.00 87.06 85 ALA A O 1
ATOM 679 N N . CYS A 1 86 ? -7.924 -5.616 -12.471 1.00 83.75 86 CYS A N 1
ATOM 680 C CA . CYS A 1 86 ? -7.210 -6.268 -13.584 1.00 83.75 86 CYS A CA 1
ATOM 681 C C . CYS A 1 86 ? -7.945 -6.173 -14.931 1.00 83.75 86 CYS A C 1
ATOM 683 O O . CYS A 1 86 ? -7.364 -5.726 -15.917 1.00 83.75 86 CYS A O 1
ATOM 685 N N . ASP A 1 87 ? -9.242 -6.485 -14.952 1.00 90.50 87 ASP A N 1
ATOM 686 C CA . ASP A 1 87 ? -10.052 -6.495 -16.179 1.00 90.50 87 ASP A CA 1
ATOM 687 C C . ASP A 1 87 ? -10.251 -5.098 -16.796 1.00 90.50 87 ASP A C 1
ATOM 689 O O . ASP A 1 87 ? -10.657 -4.964 -17.951 1.00 90.50 87 ASP A O 1
ATOM 693 N N . HIS A 1 88 ? -9.947 -4.040 -16.042 1.00 90.69 88 HIS A N 1
ATOM 694 C CA . HIS A 1 88 ? -10.054 -2.647 -16.473 1.00 90.69 88 HIS A CA 1
ATOM 695 C C . HIS A 1 88 ? -8.693 -1.984 -16.719 1.00 90.69 88 HIS A C 1
ATOM 697 O O . HIS A 1 88 ? -8.637 -0.803 -17.074 1.00 90.69 88 HIS A O 1
ATOM 703 N N . VAL A 1 89 ? -7.592 -2.720 -16.549 1.00 88.12 89 VAL A N 1
ATOM 704 C CA . VAL A 1 89 ? -6.232 -2.197 -16.680 1.00 88.12 89 VAL A CA 1
ATOM 705 C C . VAL A 1 89 ? -5.540 -2.859 -17.865 1.00 88.12 89 VAL A C 1
ATOM 707 O O . VAL A 1 89 ? -5.390 -4.071 -17.946 1.00 88.12 89 VAL A O 1
ATOM 710 N N . SER A 1 90 ? -5.062 -2.040 -18.799 1.00 89.44 90 SER A N 1
ATOM 711 C CA . SER A 1 90 ? -4.202 -2.478 -19.900 1.00 89.44 90 SER A CA 1
ATOM 712 C C . SER A 1 90 ? -2.843 -1.801 -19.793 1.00 89.44 90 SER A C 1
ATOM 714 O O . SER A 1 90 ? -2.753 -0.587 -19.587 1.00 89.44 90 SER A O 1
ATOM 716 N N . TYR A 1 91 ? -1.770 -2.571 -19.959 1.00 84.88 91 TYR A N 1
ATOM 717 C CA . TYR A 1 91 ? -0.403 -2.078 -19.839 1.00 84.88 91 TYR A CA 1
ATOM 718 C C . TYR A 1 91 ? 0.499 -2.636 -20.944 1.00 84.88 91 TYR A C 1
ATOM 720 O O . TYR A 1 91 ? 0.223 -3.664 -21.556 1.00 84.88 91 TYR A O 1
ATOM 728 N N . ARG A 1 92 ? 1.602 -1.930 -21.205 1.00 85.25 92 ARG A N 1
ATOM 729 C CA . ARG A 1 92 ? 2.695 -2.374 -22.074 1.00 85.25 92 ARG A CA 1
ATOM 730 C C . ARG A 1 92 ? 4.001 -1.947 -21.426 1.00 85.25 92 ARG A C 1
ATOM 732 O O . ARG A 1 92 ? 4.141 -0.777 -21.082 1.00 85.25 92 ARG A O 1
ATOM 739 N N . ILE A 1 93 ? 4.943 -2.872 -21.286 1.00 85.12 93 ILE A N 1
ATOM 740 C CA . ILE A 1 93 ? 6.291 -2.585 -20.787 1.00 85.12 93 ILE A CA 1
ATOM 741 C C . ILE A 1 93 ? 7.230 -2.531 -21.993 1.00 85.12 93 ILE A C 1
ATOM 743 O O . ILE A 1 93 ? 7.250 -3.456 -22.797 1.00 85.12 93 ILE A O 1
ATOM 747 N N . THR A 1 94 ? 7.971 -1.431 -22.146 1.00 84.69 94 THR A N 1
ATOM 748 C CA . THR A 1 94 ? 9.022 -1.280 -23.170 1.00 84.69 94 THR A CA 1
ATOM 749 C C . THR A 1 94 ? 10.367 -1.123 -22.472 1.00 84.69 94 THR A C 1
ATOM 751 O O . THR A 1 94 ? 10.496 -0.303 -21.557 1.00 84.69 94 THR A O 1
ATOM 754 N N . LYS A 1 95 ? 11.363 -1.916 -22.872 1.00 82.69 95 LYS A N 1
ATOM 755 C CA . LYS A 1 95 ? 12.658 -1.994 -22.187 1.00 82.69 95 LYS A CA 1
ATOM 756 C C . LYS A 1 95 ? 13.810 -2.258 -23.151 1.00 82.69 95 LYS A C 1
ATOM 758 O O . LYS A 1 95 ? 13.581 -2.686 -24.273 1.00 82.69 95 LYS A O 1
ATOM 763 N N . GLY A 1 96 ? 15.038 -2.027 -22.685 1.00 81.50 96 GLY A N 1
ATOM 764 C CA . GLY A 1 96 ? 16.252 -2.306 -23.457 1.00 81.50 96 GLY A CA 1
ATOM 765 C C . GLY A 1 96 ? 16.249 -1.618 -24.821 1.00 81.50 96 GLY A C 1
ATOM 766 O O . GLY A 1 96 ? 15.782 -0.483 -24.937 1.00 81.50 96 GLY A O 1
ATOM 767 N N . ASP A 1 97 ? 16.725 -2.322 -25.845 1.00 81.94 97 ASP A N 1
ATOM 768 C CA . ASP A 1 97 ? 16.849 -1.808 -27.212 1.00 81.94 97 ASP A CA 1
ATOM 769 C C . ASP A 1 97 ? 15.528 -1.325 -27.825 1.00 81.94 97 ASP A C 1
ATOM 771 O O . ASP A 1 97 ? 15.546 -0.370 -28.603 1.00 81.94 97 ASP A O 1
ATOM 775 N N . ASP A 1 98 ? 14.376 -1.857 -27.403 1.00 83.50 98 ASP A N 1
ATOM 776 C CA . ASP A 1 98 ? 13.068 -1.381 -27.873 1.00 83.50 98 ASP A CA 1
ATOM 777 C C . ASP A 1 98 ? 12.852 0.109 -27.552 1.00 83.50 98 ASP A C 1
ATOM 779 O O . ASP A 1 98 ? 12.154 0.820 -28.279 1.00 83.50 98 ASP A O 1
ATOM 783 N N . LEU A 1 99 ? 13.450 0.612 -26.461 1.00 82.50 99 LEU A N 1
ATOM 784 C CA . LEU A 1 99 ? 13.413 2.037 -26.120 1.00 82.50 99 LEU A CA 1
ATOM 785 C C . LEU A 1 99 ? 14.221 2.865 -27.118 1.00 82.50 99 LEU A C 1
ATOM 787 O O . LEU A 1 99 ? 13.787 3.951 -27.499 1.00 82.50 99 LEU A O 1
ATOM 791 N N . ARG A 1 100 ? 15.376 2.358 -27.557 1.00 79.50 100 ARG A N 1
ATOM 792 C CA . ARG A 1 100 ? 16.223 3.012 -28.561 1.00 79.50 100 ARG A CA 1
ATOM 793 C C . ARG A 1 100 ? 15.522 3.038 -29.914 1.00 79.50 100 ARG A C 1
ATOM 795 O O . ARG A 1 100 ? 15.460 4.089 -30.546 1.00 79.50 100 ARG A O 1
ATOM 802 N N . GLU A 1 101 ? 14.953 1.911 -30.327 1.00 86.00 101 GLU A N 1
ATOM 803 C CA . GLU A 1 101 ? 14.229 1.779 -31.596 1.00 86.00 101 GLU A CA 1
ATOM 804 C C . GLU A 1 101 ? 13.001 2.690 -31.668 1.00 86.00 101 GLU A C 1
ATOM 806 O O . GLU A 1 101 ? 12.697 3.251 -32.719 1.00 86.00 101 GLU A O 1
ATOM 811 N N . GLN A 1 102 ? 12.337 2.917 -30.533 1.00 84.38 102 GLN A N 1
ATOM 812 C CA . GLN A 1 102 ? 11.201 3.835 -30.421 1.00 84.38 102 GLN A CA 1
ATOM 813 C C . GLN A 1 102 ? 11.610 5.291 -30.115 1.00 84.38 102 GLN A C 1
ATOM 815 O O . GLN A 1 102 ? 10.754 6.118 -29.800 1.00 84.38 102 GLN A O 1
ATOM 820 N N . ASN A 1 103 ? 12.901 5.627 -30.227 1.00 84.12 103 ASN A N 1
ATOM 821 C CA . ASN A 1 103 ? 13.462 6.966 -30.016 1.00 84.12 103 ASN A CA 1
ATOM 822 C C . ASN A 1 103 ? 13.273 7.534 -28.589 1.00 84.12 103 ASN A C 1
ATOM 824 O O . ASN A 1 103 ? 13.281 8.746 -28.370 1.00 84.12 103 ASN A O 1
ATOM 828 N N . TYR A 1 104 ? 13.159 6.668 -27.580 1.00 82.81 104 TYR A N 1
ATOM 829 C CA . TYR A 1 104 ? 13.171 7.029 -26.158 1.00 82.81 104 TYR A CA 1
ATOM 830 C C . TYR A 1 104 ? 14.606 7.119 -25.609 1.00 82.81 104 TYR A C 1
ATOM 832 O O . TYR A 1 104 ? 14.922 6.553 -24.564 1.00 82.81 104 TYR A O 1
ATOM 840 N N . MET A 1 105 ? 15.488 7.854 -26.296 1.00 73.06 105 MET A N 1
ATOM 841 C CA . MET A 1 105 ? 16.935 7.900 -26.014 1.00 73.06 105 MET A CA 1
ATOM 842 C C . MET A 1 105 ? 17.286 8.379 -24.597 1.00 73.06 105 MET A C 1
ATOM 844 O O . MET A 1 105 ? 18.228 7.869 -23.990 1.00 73.06 105 MET A O 1
ATOM 848 N N . GLY A 1 106 ? 16.503 9.309 -24.038 1.00 74.88 106 GLY A N 1
ATOM 849 C CA . GLY A 1 106 ? 16.664 9.739 -22.646 1.00 74.88 106 GLY A CA 1
ATOM 850 C C . GLY A 1 106 ? 16.468 8.572 -21.677 1.00 74.88 106 GLY A C 1
ATOM 851 O O . GLY A 1 106 ? 17.351 8.256 -20.898 1.00 74.88 106 GLY A O 1
ATOM 852 N N . LEU A 1 107 ? 15.355 7.848 -21.791 1.00 69.38 107 LEU A N 1
ATOM 853 C CA . LEU A 1 107 ? 15.036 6.737 -20.887 1.00 69.38 107 LEU A CA 1
ATOM 854 C C . LEU A 1 107 ? 15.874 5.485 -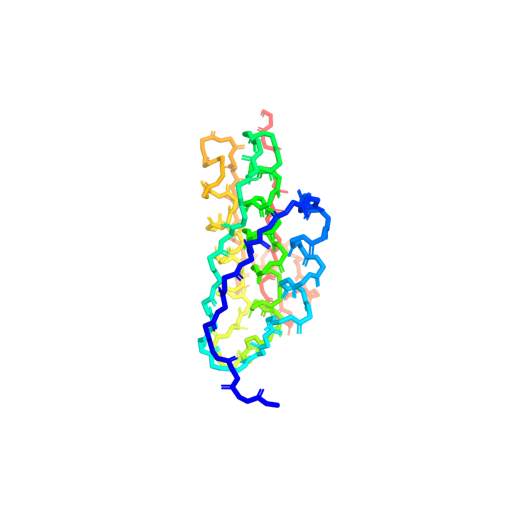21.165 1.00 69.38 107 LEU A C 1
ATOM 856 O O . LEU A 1 107 ? 16.203 4.762 -20.233 1.00 69.38 107 LEU A O 1
ATOM 860 N N . HIS A 1 108 ? 16.282 5.250 -22.413 1.00 66.06 108 HIS A N 1
ATOM 861 C CA . HIS A 1 108 ? 17.214 4.177 -22.766 1.00 66.06 108 HIS A CA 1
ATOM 862 C C . HIS A 1 108 ? 18.545 4.292 -22.005 1.00 66.06 108 HIS A C 1
ATOM 864 O O . HIS A 1 108 ? 19.125 3.283 -21.619 1.00 66.06 108 HIS A O 1
ATOM 870 N N . THR A 1 109 ? 19.005 5.517 -21.740 1.00 58.06 109 THR A N 1
ATOM 871 C CA . THR A 1 109 ? 20.275 5.765 -21.040 1.00 58.06 109 THR A CA 1
ATOM 872 C C . THR A 1 109 ? 20.223 5.363 -19.555 1.00 58.06 109 THR A C 1
ATOM 874 O O . THR A 1 109 ? 21.268 5.103 -18.964 1.00 58.06 109 THR A O 1
ATOM 877 N N . TRP A 1 110 ? 19.024 5.260 -18.957 1.00 58.56 110 TRP A N 1
ATOM 878 C CA . TRP A 1 110 ? 18.829 4.997 -17.517 1.00 58.56 110 TRP A CA 1
ATOM 879 C C . TRP A 1 110 ? 17.893 3.804 -17.182 1.00 58.56 110 TRP A C 1
ATOM 881 O O . TRP A 1 110 ? 17.799 3.428 -16.019 1.00 58.56 110 TRP A O 1
ATOM 891 N N . ALA A 1 111 ? 17.295 3.164 -18.200 1.00 48.31 111 ALA A N 1
ATOM 892 C CA . ALA A 1 111 ? 16.412 1.979 -18.210 1.00 48.31 111 ALA A CA 1
ATOM 893 C C . ALA A 1 111 ? 14.923 2.124 -17.769 1.00 48.31 111 ALA A C 1
ATOM 895 O O . ALA A 1 111 ? 14.595 2.766 -16.778 1.00 48.31 111 ALA A O 1
ATOM 896 N N . VAL A 1 112 ? 14.065 1.420 -18.549 1.00 46.22 112 VAL A N 1
ATOM 897 C CA . VAL A 1 112 ? 12.589 1.167 -18.557 1.00 46.22 112 VAL A CA 1
ATOM 898 C C . VAL A 1 112 ? 11.650 2.389 -18.593 1.00 46.22 112 VAL A C 1
ATOM 900 O O . VAL A 1 112 ? 11.620 3.209 -17.682 1.00 46.22 112 VAL A O 1
ATOM 903 N N . ALA A 1 113 ? 10.795 2.470 -19.630 1.00 45.19 113 ALA A N 1
ATOM 904 C CA . ALA A 1 113 ? 9.813 3.547 -19.806 1.00 45.19 113 ALA A CA 1
ATOM 905 C C . ALA A 1 113 ? 8.349 3.069 -19.898 1.00 45.19 113 ALA A C 1
ATOM 907 O O . ALA A 1 113 ? 7.968 2.348 -20.817 1.00 45.19 113 ALA A O 1
ATOM 908 N N . ARG A 1 114 ? 7.557 3.613 -18.963 1.00 45.66 114 ARG A N 1
ATOM 909 C CA . ARG A 1 114 ? 6.133 4.016 -18.959 1.00 45.66 114 ARG A CA 1
ATOM 910 C C . ARG A 1 114 ? 5.026 3.045 -19.429 1.00 45.66 114 ARG A C 1
ATOM 912 O O . ARG A 1 114 ? 4.897 2.705 -20.600 1.00 45.66 114 ARG A O 1
ATOM 919 N N . ILE A 1 115 ? 4.105 2.800 -18.488 1.00 43.88 115 ILE A N 1
ATOM 920 C CA . ILE A 1 115 ? 2.750 2.248 -18.658 1.00 43.88 115 ILE A CA 1
ATOM 921 C C . ILE A 1 115 ? 1.776 3.307 -19.222 1.00 43.88 115 ILE A C 1
ATOM 923 O O . ILE A 1 115 ? 1.852 4.489 -18.879 1.00 43.88 115 ILE A O 1
ATOM 927 N N . ALA A 1 116 ? 0.825 2.808 -20.023 1.00 35.53 116 ALA A N 1
ATOM 928 C CA . ALA A 1 116 ? -0.382 3.421 -20.595 1.00 35.53 116 ALA A CA 1
ATOM 929 C C . ALA A 1 116 ? -0.240 4.156 -21.947 1.00 35.53 116 ALA A C 1
ATOM 931 O O . ALA A 1 116 ? 0.029 5.356 -22.022 1.00 35.53 116 ALA A O 1
ATOM 932 N N . ARG A 1 117 ? -0.595 3.447 -23.031 1.00 34.31 117 ARG A N 1
ATOM 933 C CA . ARG A 1 117 ? -1.410 4.030 -24.108 1.00 34.31 117 ARG A CA 1
ATOM 934 C C . ARG A 1 117 ? -2.800 3.413 -24.033 1.00 34.31 117 ARG A C 1
ATOM 936 O O . ARG A 1 117 ? -2.948 2.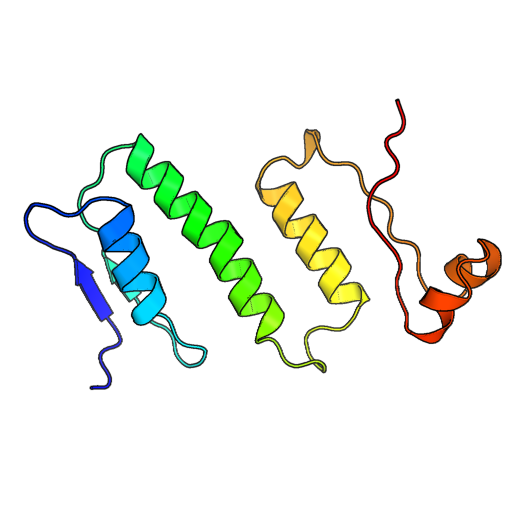200 -24.114 1.00 34.31 117 ARG A O 1
ATOM 943 N N . ARG A 1 118 ? -3.791 4.286 -23.882 1.00 36.94 118 ARG A N 1
ATOM 944 C CA . ARG A 1 118 ? -5.206 4.012 -24.104 1.00 36.94 118 ARG A CA 1
ATOM 945 C C . ARG A 1 118 ? -5.359 3.674 -25.587 1.00 36.94 118 ARG A C 1
ATOM 947 O O . ARG A 1 118 ? -5.157 4.553 -26.421 1.00 36.94 118 ARG A O 1
ATOM 954 N N . PHE A 1 119 ? -5.635 2.417 -25.909 1.00 39.72 119 PHE A N 1
ATOM 955 C CA . PHE A 1 119 ? -6.299 2.110 -27.168 1.00 39.72 119 PHE A CA 1
ATOM 956 C C . PHE A 1 119 ? -7.793 2.231 -26.874 1.00 39.72 119 PHE A C 1
ATOM 958 O O . PHE A 1 119 ? -8.337 1.453 -26.094 1.00 39.72 119 PHE A O 1
ATOM 965 N N . CYS A 1 120 ? -8.384 3.322 -27.370 1.00 40.97 120 CYS A N 1
ATOM 966 C CA . CYS A 1 120 ? -9.813 3.347 -27.656 1.00 40.97 120 CYS A CA 1
ATOM 967 C C . CYS A 1 120 ? -10.115 2.341 -28.769 1.00 40.97 120 CYS A C 1
ATOM 969 O O . CYS A 1 120 ? -9.210 2.130 -29.612 1.00 40.97 120 CYS A O 1
#

Foldseek 3Di:
DPAQEEEDDDPDDFLVNQVVCCVVVDDLDDHHYYHYYDYDPVRVVVNVVCCLPVVLVVNQVSDDCVRDPPVNVVVSVLVSVCVPPVVPADWDKAWACSCVVVVVVVCNVVIIDDIDDDDD